Protein AF-A0A2T5G1W0-F1 (afdb_monomer_lite)

Secondary structure (DSSP, 8-state):
-----HHHHHHHHHHTTEEEEE-TTS-EEEEE-TT---HHHHHHHHTSTTHHHHHHHHHHTT--

Foldseek 3Di:
DDDDDLVVLVVVLVVLAWDWDQDPVLAIDIDHDPPGDCVVSVCVQVVDPCSRVNNSVVVVVVVD

pLDDT: mean 87.24, std 7.98, range [46.88, 93.38]

Radius of gyration: 11.43 Å; chains: 1; bounding box: 30×23×32 Å

Organism: NCBI:txid1735121

Structure (mmCIF, N/CA/C/O backbone):
data_AF-A0A2T5G1W0-F1
#
_entry.id   AF-A0A2T5G1W0-F1
#
loop_
_atom_site.group_PDB
_atom_site.id
_atom_site.type_symbol
_atom_site.label_atom_id
_atom_site.label_alt_id
_atom_site.label_comp_id
_atom_site.label_asym_id
_atom_site.label_entity_id
_atom_site.label_seq_id
_atom_site.pdbx_PDB_ins_code
_atom_site.Cartn_x
_atom_site.Cartn_y
_atom_site.Cartn_z
_atom_site.occupancy
_atom_site.B_iso_or_equiv
_atom_site.auth_seq_id
_atom_site.auth_comp_id
_atom_site.auth_asym_id
_atom_site.auth_atom_id
_atom_site.pdbx_PDB_model_num
ATOM 1 N N . MET A 1 1 ? 13.990 1.647 15.085 1.00 46.88 1 MET A N 1
ATOM 2 C CA . MET A 1 1 ? 13.402 0.530 14.313 1.00 46.88 1 MET A CA 1
ATOM 3 C C . MET A 1 1 ? 13.104 1.066 12.923 1.00 46.88 1 MET A C 1
ATOM 5 O O . MET A 1 1 ? 12.707 2.216 12.818 1.00 46.88 1 MET A O 1
ATOM 9 N N . SER A 1 2 ? 13.469 0.311 11.892 1.00 59.72 2 SER A N 1
ATOM 10 C CA . SER A 1 2 ? 13.657 0.744 10.500 1.00 59.72 2 SER A CA 1
ATOM 11 C C . SER A 1 2 ? 12.435 1.417 9.858 1.00 59.72 2 SER A C 1
ATOM 13 O O . SER A 1 2 ? 11.426 0.750 9.656 1.00 59.72 2 SER A O 1
ATOM 15 N N . GLY A 1 3 ? 12.570 2.706 9.523 1.00 74.25 3 GLY A N 1
ATOM 16 C CA . GLY A 1 3 ? 12.458 3.319 8.181 1.00 74.25 3 GLY A CA 1
ATOM 17 C C . GLY A 1 3 ? 11.302 2.992 7.231 1.00 74.25 3 GLY A C 1
ATOM 18 O O . GLY A 1 3 ? 11.368 3.414 6.085 1.00 74.25 3 GLY A O 1
ATOM 19 N N . PHE A 1 4 ? 10.292 2.230 7.639 1.00 86.00 4 PHE A N 1
ATOM 20 C CA . PHE A 1 4 ? 9.130 1.972 6.800 1.00 86.00 4 PHE A CA 1
ATOM 21 C C . PHE A 1 4 ? 8.088 3.061 6.999 1.00 86.00 4 PHE A C 1
ATOM 23 O O . PHE A 1 4 ? 7.483 3.136 8.069 1.00 86.00 4 PHE A O 1
ATOM 30 N N . ASP A 1 5 ? 7.871 3.858 5.962 1.00 90.62 5 ASP A N 1
ATOM 31 C CA . ASP A 1 5 ? 6.752 4.783 5.885 1.00 90.62 5 ASP A CA 1
ATOM 32 C C . ASP A 1 5 ? 5.689 4.183 4.947 1.00 90.62 5 ASP A C 1
ATOM 34 O O . ASP A 1 5 ? 5.976 3.961 3.764 1.00 90.62 5 ASP A O 1
ATOM 38 N N . PRO A 1 6 ? 4.473 3.877 5.439 1.00 91.94 6 PRO A N 1
ATOM 39 C CA . PRO A 1 6 ? 3.409 3.360 4.585 1.00 91.94 6 PRO A CA 1
ATOM 40 C C . PRO A 1 6 ? 3.041 4.349 3.472 1.00 91.94 6 PRO A C 1
ATOM 42 O O . PRO A 1 6 ? 2.661 3.920 2.389 1.00 91.94 6 PRO A O 1
ATOM 45 N N . THR A 1 7 ? 3.204 5.654 3.691 1.00 92.56 7 THR A N 1
ATOM 46 C CA . THR A 1 7 ? 2.927 6.700 2.701 1.00 92.56 7 THR A CA 1
ATOM 47 C C . THR A 1 7 ? 3.887 6.621 1.523 1.00 92.56 7 THR A C 1
ATOM 49 O O . THR A 1 7 ? 3.440 6.696 0.377 1.00 92.56 7 THR A O 1
ATOM 52 N N . ASP A 1 8 ? 5.182 6.449 1.796 1.00 93.25 8 ASP A N 1
ATOM 53 C CA . ASP A 1 8 ? 6.208 6.322 0.757 1.00 93.25 8 ASP A CA 1
ATOM 54 C C . ASP A 1 8 ? 6.037 5.019 -0.019 1.00 93.25 8 ASP A C 1
ATOM 56 O O . ASP A 1 8 ? 6.082 5.028 -1.247 1.00 93.25 8 ASP A O 1
ATOM 60 N N . TRP A 1 9 ? 5.746 3.918 0.679 1.00 92.69 9 TRP A N 1
ATOM 61 C CA . TRP A 1 9 ? 5.471 2.639 0.027 1.00 92.69 9 TRP A CA 1
ATOM 62 C C . TRP A 1 9 ? 4.253 2.715 -0.899 1.00 92.69 9 TRP A C 1
ATOM 64 O O . TRP A 1 9 ? 4.312 2.238 -2.027 1.00 92.69 9 TRP A O 1
ATOM 74 N N . ILE A 1 10 ? 3.160 3.347 -0.452 1.00 93.38 10 ILE A N 1
ATOM 75 C CA . ILE A 1 10 ? 1.959 3.548 -1.277 1.00 93.38 10 ILE A CA 1
ATOM 76 C C . ILE A 1 10 ? 2.313 4.336 -2.544 1.00 93.38 10 ILE A C 1
ATOM 78 O O . ILE A 1 10 ? 1.924 3.938 -3.636 1.00 93.38 10 ILE A O 1
ATOM 82 N N . ARG A 1 11 ? 3.089 5.419 -2.412 1.00 92.56 11 ARG A N 1
ATOM 83 C CA . ARG A 1 11 ? 3.525 6.226 -3.563 1.00 92.56 11 ARG A CA 1
ATOM 84 C C . ARG A 1 11 ? 4.386 5.430 -4.534 1.00 92.56 11 ARG A C 1
ATOM 86 O O . ARG A 1 11 ? 4.236 5.583 -5.741 1.00 92.56 11 ARG A O 1
ATOM 93 N N . GLU A 1 12 ? 5.297 4.609 -4.020 1.00 92.69 12 GLU A N 1
ATOM 94 C CA . GLU A 1 12 ? 6.115 3.720 -4.842 1.00 92.69 12 GLU A CA 1
ATOM 95 C C . GLU A 1 12 ? 5.239 2.697 -5.571 1.00 92.69 12 GLU A C 1
ATOM 97 O O . GLU A 1 12 ? 5.411 2.497 -6.770 1.00 92.69 12 GLU A O 1
ATOM 102 N N . ALA A 1 13 ? 4.273 2.092 -4.882 1.00 92.06 13 ALA A N 1
ATOM 103 C CA . ALA A 1 13 ? 3.345 1.143 -5.479 1.00 92.06 13 ALA A CA 1
ATOM 104 C C . ALA A 1 13 ? 2.524 1.790 -6.608 1.00 92.06 13 ALA A C 1
ATOM 106 O O . ALA A 1 13 ? 2.512 1.270 -7.722 1.00 92.06 13 ALA A O 1
ATOM 107 N N . GLU A 1 14 ? 1.934 2.962 -6.364 1.00 92.44 14 GLU A N 1
ATOM 108 C CA . GLU A 1 14 ? 1.193 3.740 -7.368 1.00 92.44 14 GLU A CA 1
ATOM 109 C C . GLU A 1 14 ? 2.079 4.125 -8.565 1.00 92.44 14 GLU A C 1
ATOM 111 O O . GLU A 1 14 ? 1.671 3.991 -9.718 1.00 92.44 14 GLU A O 1
ATOM 116 N N . ALA A 1 15 ? 3.328 4.538 -8.319 1.00 91.44 15 ALA A N 1
ATOM 117 C CA . ALA A 1 15 ? 4.289 4.863 -9.376 1.00 91.44 15 ALA A CA 1
ATOM 118 C C . ALA A 1 15 ? 4.699 3.644 -10.222 1.00 91.44 15 ALA A C 1
ATOM 120 O O . ALA A 1 15 ? 5.077 3.803 -11.382 1.00 91.44 15 ALA A O 1
ATOM 121 N N . ASN A 1 16 ? 4.608 2.438 -9.658 1.00 89.88 16 ASN A N 1
ATOM 122 C CA . ASN A 1 16 ? 4.806 1.172 -10.363 1.00 89.88 16 ASN A CA 1
ATOM 123 C C . ASN A 1 16 ? 3.512 0.642 -11.007 1.00 89.88 16 ASN A C 1
ATOM 125 O O . ASN A 1 16 ? 3.497 -0.484 -11.494 1.00 89.88 16 ASN A O 1
ATOM 129 N N . GLY A 1 17 ? 2.433 1.429 -11.029 1.00 90.88 17 GLY A N 1
ATOM 130 C CA . GLY A 1 17 ? 1.171 1.043 -11.659 1.00 90.88 17 GLY A CA 1
ATOM 131 C C . GLY A 1 17 ? 0.282 0.158 -10.787 1.00 90.88 17 GLY A C 1
ATOM 132 O O . GLY A 1 17 ? -0.559 -0.557 -11.329 1.00 90.88 17 GLY A O 1
ATOM 133 N N . ALA A 1 18 ? 0.464 0.180 -9.464 1.00 93.25 18 ALA A N 1
ATOM 134 C CA . ALA A 1 18 ? -0.475 -0.441 -8.541 1.00 93.25 18 ALA A CA 1
ATOM 135 C C . ALA A 1 18 ? -1.649 0.499 -8.230 1.00 93.25 18 ALA A C 1
ATOM 137 O O . ALA A 1 18 ? -1.454 1.678 -7.937 1.00 93.25 18 ALA A O 1
ATOM 138 N N . GLU A 1 19 ? -2.862 -0.037 -8.215 1.00 93.12 19 GLU A N 1
ATOM 139 C CA . GLU A 1 19 ? -4.053 0.622 -7.696 1.00 93.12 19 GLU A CA 1
ATOM 140 C C . GLU A 1 19 ? -4.388 0.043 -6.319 1.00 93.12 19 GLU A C 1
ATOM 142 O O . GLU A 1 19 ? -4.588 -1.162 -6.145 1.00 93.12 19 GLU A O 1
ATOM 147 N N . LEU A 1 20 ? -4.411 0.914 -5.311 1.00 92.12 20 LEU A N 1
ATOM 148 C CA . LEU A 1 20 ? -4.608 0.542 -3.915 1.00 92.12 20 LEU A CA 1
ATOM 149 C C . LEU A 1 20 ? -5.993 0.991 -3.465 1.00 92.12 20 LEU A C 1
ATOM 151 O O . LEU A 1 20 ? -6.284 2.185 -3.422 1.00 92.12 20 LEU A O 1
ATOM 155 N N . THR A 1 21 ? -6.840 0.037 -3.095 1.00 91.25 21 THR A N 1
ATOM 156 C CA . THR A 1 21 ? -8.200 0.312 -2.623 1.00 91.25 21 THR A CA 1
ATOM 157 C C . THR A 1 21 ? -8.476 -0.415 -1.317 1.00 91.25 21 THR A C 1
ATOM 159 O O . THR A 1 21 ? -7.907 -1.469 -1.024 1.00 91.25 21 THR A O 1
ATOM 162 N N . LEU A 1 22 ? -9.346 0.170 -0.497 1.00 90.94 22 LEU A N 1
ATOM 163 C CA . LEU A 1 22 ? -9.896 -0.506 0.669 1.00 90.94 22 LEU A CA 1
ATOM 164 C C . LEU A 1 22 ? -11.250 -1.081 0.283 1.00 90.94 22 LEU A C 1
ATOM 166 O O . LEU A 1 22 ? -12.120 -0.360 -0.206 1.00 90.94 22 LEU A O 1
ATOM 170 N N . ALA A 1 23 ? -11.409 -2.383 0.486 1.00 87.75 23 ALA A N 1
ATOM 171 C CA . ALA A 1 23 ? -12.703 -3.031 0.3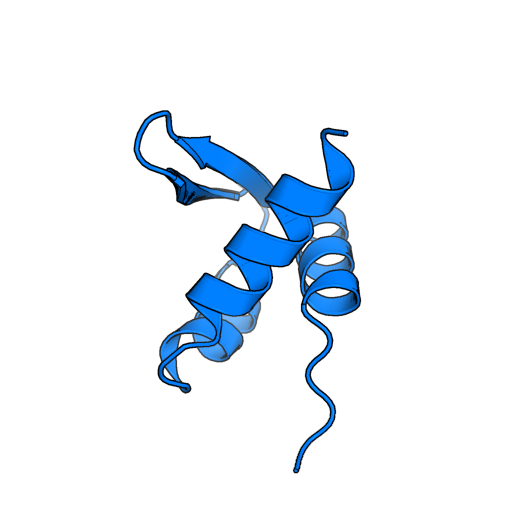84 1.00 87.75 23 ALA A CA 1
ATOM 172 C C . ALA A 1 23 ? -13.635 -2.559 1.517 1.00 87.75 23 ALA A C 1
ATOM 174 O O . ALA A 1 23 ? -13.189 -1.989 2.513 1.00 87.75 23 ALA A O 1
ATOM 175 N N . GLU A 1 24 ? -14.937 -2.828 1.389 1.00 86.75 24 GLU A N 1
ATOM 176 C CA . GLU A 1 24 ? -15.953 -2.435 2.383 1.00 86.75 24 GLU A CA 1
ATOM 177 C C . GLU A 1 24 ? -15.697 -3.012 3.788 1.00 86.75 24 GLU A C 1
ATOM 179 O O . GLU A 1 24 ? -16.162 -2.465 4.784 1.00 86.75 24 GLU A O 1
ATOM 184 N N . ASP A 1 25 ? -14.947 -4.111 3.879 1.00 86.94 25 ASP A N 1
ATOM 185 C CA . ASP A 1 25 ? -14.536 -4.749 5.132 1.00 86.94 25 ASP A CA 1
ATOM 186 C C . ASP A 1 25 ? -13.208 -4.201 5.699 1.00 86.94 25 ASP A C 1
ATOM 188 O O . ASP A 1 25 ? -12.701 -4.719 6.696 1.00 86.94 25 ASP A O 1
ATOM 192 N N . GLY A 1 26 ? -12.638 -3.168 5.069 1.00 84.38 26 GLY A N 1
ATOM 193 C CA . GLY A 1 26 ? -11.359 -2.557 5.430 1.00 84.38 26 GLY A CA 1
ATOM 194 C C . GLY A 1 26 ? -10.132 -3.322 4.928 1.00 84.38 26 GLY A C 1
ATOM 195 O O . GLY A 1 26 ? -8.998 -2.932 5.223 1.00 84.38 26 GLY A O 1
ATOM 196 N N . ASN A 1 27 ? -10.296 -4.413 4.171 1.00 88.12 27 ASN A N 1
ATOM 197 C CA . ASN A 1 27 ? -9.159 -5.146 3.623 1.00 88.12 27 ASN A CA 1
ATOM 198 C C . ASN A 1 27 ? -8.489 -4.392 2.469 1.00 88.12 27 ASN A C 1
ATOM 200 O O . ASN A 1 27 ? -9.147 -3.863 1.577 1.00 88.12 27 ASN A O 1
ATOM 204 N N . LEU A 1 28 ? -7.152 -4.385 2.474 1.00 89.56 28 LEU A N 1
ATOM 205 C CA . LEU A 1 28 ? -6.355 -3.814 1.391 1.00 89.56 28 LEU A CA 1
ATOM 206 C C . LEU A 1 28 ? -6.426 -4.698 0.144 1.00 89.56 28 LEU A C 1
ATOM 208 O O . LEU A 1 28 ? -5.895 -5.814 0.145 1.00 89.56 28 LEU A O 1
ATOM 212 N N . ALA A 1 29 ? -7.009 -4.159 -0.919 1.00 90.44 29 ALA A N 1
ATOM 213 C CA . ALA A 1 29 ? -6.896 -4.671 -2.271 1.00 90.44 29 ALA A CA 1
ATOM 214 C C . ALA A 1 29 ? -5.771 -3.930 -3.009 1.00 90.44 29 ALA A C 1
ATOM 216 O O . ALA A 1 29 ? -5.615 -2.714 -2.889 1.00 90.44 29 ALA A O 1
ATOM 217 N N . ILE A 1 30 ? -4.960 -4.695 -3.737 1.00 90.56 30 ILE A N 1
ATOM 218 C CA . ILE A 1 30 ? -3.856 -4.189 -4.550 1.00 90.56 30 ILE A CA 1
ATOM 219 C C . ILE A 1 30 ? -4.049 -4.785 -5.936 1.00 90.56 30 ILE A C 1
ATOM 221 O O . ILE A 1 30 ? -3.882 -5.996 -6.100 1.00 90.56 30 ILE A O 1
ATOM 225 N N . ASP A 1 31 ? -4.435 -3.952 -6.890 1.00 92.56 31 ASP A N 1
ATOM 226 C CA . ASP A 1 31 ? -4.471 -4.318 -8.301 1.00 92.56 31 ASP A CA 1
ATOM 227 C C . ASP A 1 31 ? -3.205 -3.795 -8.980 1.00 92.56 31 ASP A C 1
ATOM 229 O O . ASP A 1 31 ? -2.682 -2.756 -8.591 1.00 92.56 31 ASP A O 1
ATOM 233 N N . PHE A 1 32 ? -2.669 -4.518 -9.953 1.00 91.00 32 PHE A N 1
ATOM 234 C CA . PHE A 1 32 ? -1.445 -4.135 -10.653 1.00 91.00 32 PHE A CA 1
ATOM 235 C C . PHE A 1 32 ? -1.728 -4.062 -12.147 1.00 91.00 32 PHE A C 1
ATOM 237 O O . PHE A 1 32 ? -2.347 -4.963 -12.710 1.00 91.00 32 PHE A O 1
ATOM 244 N N . ALA A 1 33 ? -1.228 -3.015 -12.802 1.00 90.00 33 ALA A N 1
ATOM 245 C CA . ALA A 1 33 ? -1.242 -2.942 -14.257 1.00 90.00 33 ALA A CA 1
ATOM 246 C C . ALA A 1 33 ? -0.561 -4.179 -14.877 1.00 90.00 33 ALA A C 1
ATOM 248 O O . ALA A 1 33 ? 0.385 -4.723 -14.314 1.00 90.00 33 ALA A O 1
ATOM 249 N N . GLU A 1 34 ? -1.007 -4.593 -16.067 1.00 87.00 34 GLU A N 1
ATOM 250 C CA . GLU A 1 34 ? -0.543 -5.820 -16.743 1.00 87.00 34 GLU A CA 1
ATOM 251 C C . GLU A 1 34 ? 0.987 -5.879 -16.940 1.00 87.00 34 GLU A C 1
ATOM 253 O O . GLU A 1 34 ? 1.576 -6.958 -16.941 1.00 87.00 34 GLU A O 1
ATOM 258 N N . GLU A 1 35 ? 1.642 -4.721 -17.063 1.00 86.06 35 GLU A N 1
ATOM 259 C CA . GLU A 1 35 ? 3.095 -4.597 -17.246 1.00 86.06 35 GLU A CA 1
ATOM 260 C C . GLU A 1 35 ? 3.886 -4.442 -15.931 1.00 86.06 35 GLU A C 1
ATOM 262 O O . GLU A 1 35 ? 5.118 -4.425 -15.952 1.00 86.06 35 GLU A O 1
ATOM 267 N N . ALA A 1 36 ? 3.209 -4.313 -14.788 1.00 86.44 36 ALA A N 1
ATOM 268 C CA . ALA A 1 36 ? 3.850 -4.106 -13.496 1.00 86.44 36 ALA A CA 1
ATOM 269 C C . ALA A 1 36 ? 4.337 -5.431 -12.889 1.00 86.44 36 ALA A C 1
ATOM 271 O O . ALA A 1 36 ? 3.620 -6.431 -12.886 1.00 86.44 36 ALA A O 1
ATOM 272 N N . ASP A 1 37 ? 5.544 -5.432 -12.312 1.00 87.38 37 ASP A N 1
ATOM 273 C CA . ASP A 1 37 ? 6.029 -6.552 -11.499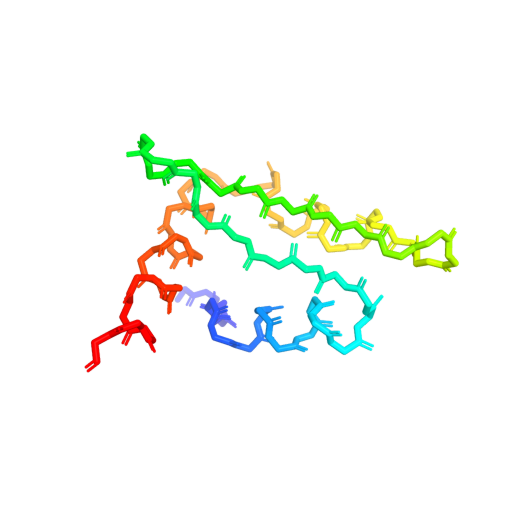 1.00 87.38 37 ASP A CA 1
ATOM 274 C C . ASP A 1 37 ? 5.657 -6.329 -10.021 1.00 87.38 37 ASP A C 1
ATOM 276 O O . ASP A 1 37 ? 6.245 -5.465 -9.359 1.00 87.38 37 ASP A O 1
ATOM 280 N N . PRO A 1 38 ? 4.711 -7.104 -9.456 1.00 87.12 38 PRO A N 1
ATOM 281 C CA . PRO A 1 38 ? 4.298 -6.941 -8.069 1.00 87.12 38 PRO A CA 1
ATOM 282 C C . PRO A 1 38 ? 5.308 -7.520 -7.072 1.00 87.12 38 PRO A C 1
ATOM 284 O O . PRO A 1 38 ? 5.239 -7.204 -5.8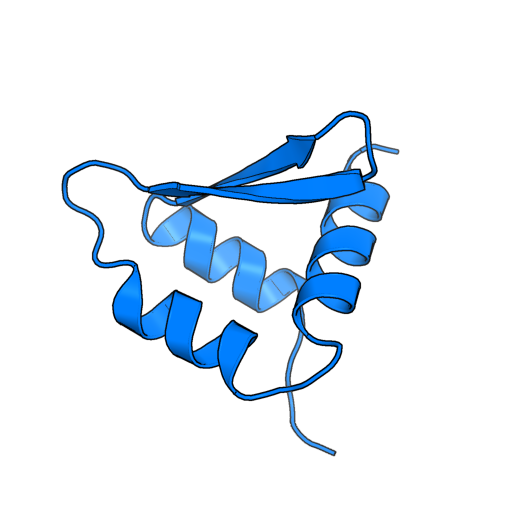82 1.00 87.12 38 PRO A O 1
ATOM 287 N N . ALA A 1 39 ? 6.233 -8.389 -7.495 1.00 88.12 39 ALA A N 1
ATOM 288 C CA . ALA A 1 39 ? 7.063 -9.169 -6.578 1.00 88.12 39 ALA A CA 1
ATOM 289 C C . ALA A 1 39 ? 7.915 -8.309 -5.617 1.00 88.12 39 ALA A C 1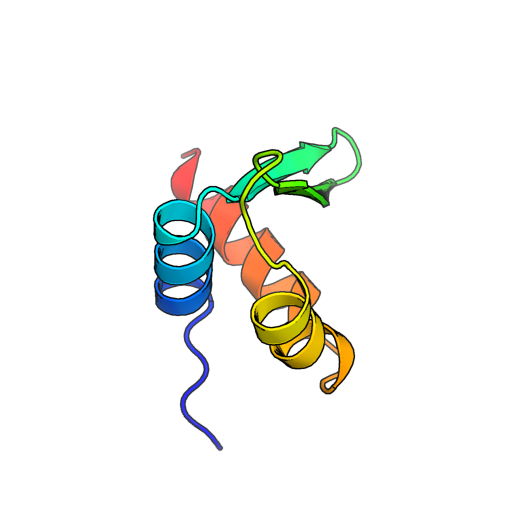
ATOM 291 O O . ALA A 1 39 ? 7.919 -8.612 -4.414 1.00 88.12 39 ALA A O 1
ATOM 292 N N . PRO A 1 40 ? 8.579 -7.219 -6.059 1.00 85.38 40 PRO A N 1
ATOM 293 C CA . PRO A 1 40 ? 9.341 -6.348 -5.168 1.00 85.38 40 PRO A CA 1
ATOM 294 C C . PRO A 1 40 ? 8.463 -5.715 -4.086 1.00 85.38 40 PRO A C 1
ATOM 296 O O . PRO A 1 40 ? 8.814 -5.758 -2.907 1.00 85.38 40 PRO A O 1
ATOM 299 N N . LEU A 1 41 ? 7.291 -5.198 -4.456 1.00 86.88 41 LEU A N 1
ATOM 300 C CA . LEU A 1 41 ? 6.358 -4.537 -3.540 1.00 86.88 41 LEU A CA 1
ATOM 301 C C . LEU A 1 41 ? 5.713 -5.534 -2.571 1.00 86.88 41 LEU A C 1
ATOM 303 O O . LEU A 1 41 ? 5.654 -5.289 -1.363 1.00 86.88 41 LEU A O 1
ATOM 307 N N . MET A 1 42 ? 5.306 -6.699 -3.077 1.00 87.06 42 MET A N 1
ATOM 308 C CA . MET A 1 42 ? 4.702 -7.758 -2.272 1.00 87.06 42 MET A CA 1
ATOM 309 C C . MET A 1 42 ? 5.684 -8.319 -1.241 1.00 87.06 42 MET A C 1
ATOM 311 O O . MET A 1 42 ? 5.312 -8.511 -0.083 1.00 87.06 42 MET A O 1
ATOM 315 N N . SER A 1 43 ? 6.955 -8.501 -1.615 1.00 88.19 43 SER A N 1
ATOM 316 C CA . SER A 1 43 ? 7.997 -8.980 -0.697 1.00 88.19 43 SER A CA 1
ATOM 317 C C . SER A 1 43 ? 8.180 -8.067 0.522 1.00 88.19 43 SER A C 1
ATOM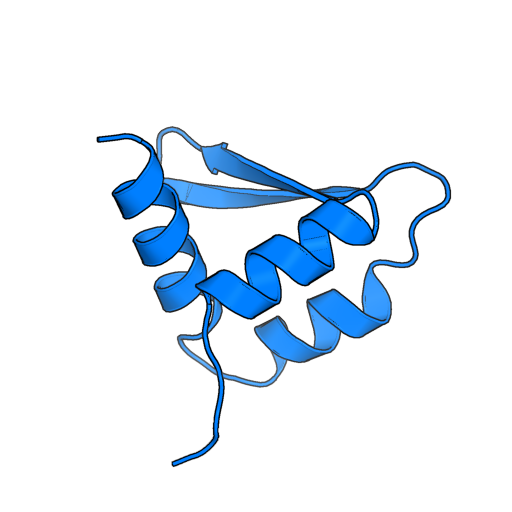 319 O O . SER A 1 43 ? 8.424 -8.543 1.636 1.00 88.19 43 SER A O 1
ATOM 321 N N . GLN A 1 44 ? 7.989 -6.756 0.334 1.00 83.69 44 GLN A N 1
ATOM 322 C CA . GLN A 1 44 ? 8.079 -5.781 1.410 1.00 83.69 44 GLN A CA 1
ATOM 323 C C . GLN A 1 44 ? 6.924 -5.953 2.398 1.00 83.69 44 GLN A C 1
ATOM 325 O O . GLN A 1 44 ? 7.151 -5.876 3.601 1.00 83.69 44 GLN A O 1
ATOM 330 N N . ILE A 1 45 ? 5.702 -6.242 1.951 1.00 84.94 45 ILE A N 1
ATOM 331 C CA . ILE A 1 45 ? 4.544 -6.337 2.856 1.00 84.94 45 ILE A CA 1
ATOM 332 C C . ILE A 1 45 ? 4.369 -7.715 3.502 1.00 84.94 45 ILE A C 1
ATOM 334 O O . ILE A 1 45 ? 3.857 -7.791 4.617 1.00 84.94 45 ILE A O 1
ATOM 338 N N . THR A 1 46 ? 4.807 -8.800 2.857 1.00 80.81 46 THR A N 1
ATOM 339 C CA . THR A 1 46 ? 4.622 -10.164 3.385 1.00 80.81 46 THR A CA 1
ATOM 340 C C . THR A 1 46 ? 5.685 -10.573 4.402 1.00 80.81 46 THR A C 1
ATOM 342 O O . THR A 1 46 ? 5.437 -11.452 5.222 1.00 80.81 46 THR A O 1
ATOM 345 N N . GLY A 1 47 ? 6.864 -9.946 4.376 1.00 76.56 47 GLY A N 1
ATOM 346 C CA . GLY A 1 47 ? 7.974 -10.267 5.281 1.00 76.56 47 GLY A CA 1
ATOM 347 C C . GLY A 1 47 ? 7.829 -9.723 6.706 1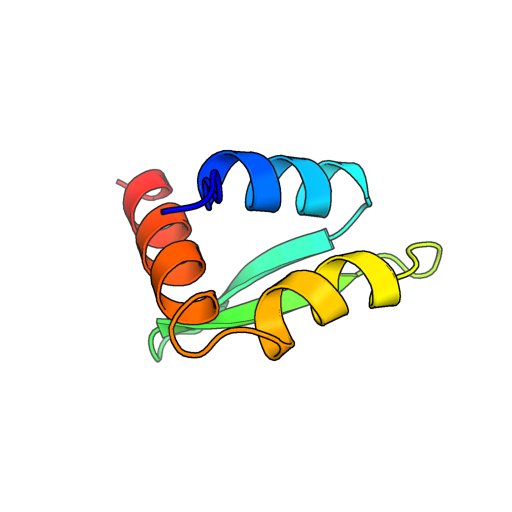.00 76.56 47 GLY A C 1
ATOM 348 O O . GLY A 1 47 ? 8.666 -10.031 7.554 1.00 76.56 47 GLY A O 1
ATOM 349 N N . TRP A 1 48 ? 6.802 -8.910 6.989 1.00 82.19 48 TRP A N 1
ATOM 350 C CA . TRP A 1 48 ? 6.651 -8.245 8.283 1.00 82.19 48 TRP A CA 1
ATOM 351 C C . TRP A 1 48 ? 5.198 -8.249 8.792 1.00 82.19 48 TRP A C 1
ATOM 353 O O . TRP A 1 48 ? 4.335 -7.590 8.200 1.00 82.19 48 TRP A O 1
ATOM 363 N N . PRO A 1 49 ? 4.912 -8.942 9.915 1.00 79.19 49 PRO A N 1
ATOM 364 C CA . PRO A 1 49 ? 3.599 -8.899 10.550 1.00 79.19 49 PRO A CA 1
ATOM 365 C C . PRO A 1 49 ? 3.187 -7.462 10.906 1.00 79.19 49 PRO A C 1
ATOM 367 O O . PRO A 1 49 ? 3.933 -6.747 11.572 1.00 79.19 49 PRO A O 1
ATOM 370 N N . GLY A 1 50 ? 1.997 -7.044 10.464 1.00 85.94 50 GLY A N 1
ATOM 371 C CA . GLY A 1 50 ? 1.426 -5.718 10.746 1.00 85.94 50 GLY A CA 1
ATOM 372 C C . GLY A 1 50 ? 1.697 -4.638 9.691 1.00 85.94 50 GLY A C 1
ATOM 373 O O . GLY A 1 50 ? 1.027 -3.610 9.708 1.00 85.94 50 GLY A O 1
ATOM 374 N N . ARG A 1 51 ? 2.593 -4.865 8.717 1.00 89.38 51 ARG A N 1
ATOM 375 C CA . ARG A 1 51 ? 2.893 -3.870 7.667 1.00 89.38 51 ARG A CA 1
ATOM 376 C C . ARG A 1 51 ? 1.676 -3.530 6.806 1.00 89.38 51 ARG A C 1
ATOM 378 O O . ARG A 1 51 ? 1.441 -2.367 6.498 1.00 89.38 51 ARG A O 1
ATOM 385 N N . ARG A 1 52 ? 0.871 -4.544 6.481 1.00 89.94 52 ARG A N 1
ATOM 386 C CA . ARG A 1 52 ? -0.399 -4.367 5.767 1.00 89.94 52 ARG A CA 1
ATOM 387 C C . ARG A 1 52 ? -1.370 -3.458 6.534 1.00 89.94 52 ARG A C 1
ATOM 389 O O . ARG A 1 52 ? -1.959 -2.584 5.913 1.00 89.94 52 ARG A O 1
ATOM 396 N N . GLN A 1 53 ? -1.452 -3.593 7.860 1.00 91.00 53 GLN A N 1
ATOM 397 C CA . GLN A 1 53 ? -2.315 -2.749 8.696 1.00 91.00 53 GLN A CA 1
ATOM 398 C C . GLN A 1 53 ? -1.895 -1.277 8.665 1.00 91.00 53 GLN A C 1
ATOM 400 O O . GLN A 1 53 ? -2.748 -0.398 8.609 1.00 91.00 53 GLN A O 1
ATOM 405 N N . LEU A 1 54 ? -0.587 -1.003 8.661 1.00 92.19 54 LEU A N 1
ATOM 406 C CA . LEU A 1 54 ? -0.071 0.364 8.550 1.00 92.19 54 LEU A CA 1
ATOM 407 C C . LEU A 1 54 ? -0.427 0.998 7.199 1.00 92.19 54 LEU A C 1
ATOM 409 O O . LEU A 1 54 ? -0.769 2.175 7.146 1.00 92.19 54 LEU A O 1
ATOM 413 N N . ILE A 1 55 ? -0.366 0.218 6.116 1.00 92.56 55 ILE A N 1
ATOM 414 C CA . ILE A 1 55 ? -0.776 0.675 4.782 1.00 92.56 55 ILE A CA 1
ATOM 415 C C . ILE A 1 55 ? -2.281 0.957 4.754 1.00 92.56 55 ILE A C 1
ATOM 417 O O . ILE A 1 55 ? -2.681 2.000 4.251 1.00 92.56 55 ILE A O 1
ATOM 421 N N . GLN A 1 56 ? -3.102 0.078 5.341 1.00 93.12 56 GLN A N 1
ATOM 422 C CA . GLN A 1 56 ? -4.553 0.281 5.437 1.00 93.12 56 GLN A CA 1
ATOM 423 C C . GLN A 1 56 ? -4.886 1.603 6.134 1.00 93.12 56 GLN A C 1
ATOM 425 O O . GLN A 1 56 ? -5.556 2.445 5.547 1.00 93.12 56 GLN A O 1
ATOM 430 N N . GLN A 1 57 ? -4.316 1.837 7.318 1.00 93.25 57 GLN A N 1
ATOM 431 C CA . GLN A 1 57 ? -4.507 3.083 8.071 1.00 93.25 57 GLN A CA 1
ATOM 432 C C . GLN A 1 57 ? -4.064 4.326 7.286 1.00 93.25 57 GLN A C 1
ATOM 434 O O . GLN A 1 57 ? -4.705 5.371 7.358 1.00 93.25 57 GLN A O 1
ATOM 439 N N . ALA A 1 58 ? -2.969 4.226 6.528 1.00 92.88 58 ALA A N 1
ATOM 440 C CA . ALA A 1 58 ? -2.476 5.333 5.715 1.00 92.88 58 ALA A CA 1
ATOM 441 C C . ALA A 1 58 ? -3.370 5.634 4.501 1.00 92.88 58 ALA A C 1
ATOM 443 O O . ALA A 1 58 ? -3.406 6.781 4.063 1.00 92.88 58 ALA A O 1
ATOM 444 N N . ILE A 1 59 ? -4.075 4.640 3.955 1.00 91.94 59 ILE A N 1
ATOM 445 C CA . ILE A 1 59 ? -5.064 4.851 2.888 1.00 91.94 59 ILE A CA 1
ATOM 446 C C . ILE A 1 59 ? -6.349 5.443 3.469 1.00 91.94 59 ILE A C 1
ATOM 448 O O . ILE A 1 59 ? -6.847 6.417 2.911 1.00 91.94 59 ILE A O 1
ATOM 452 N N . GLU A 1 60 ? -6.839 4.925 4.602 1.00 91.44 60 GLU A N 1
ATOM 453 C CA . GLU A 1 60 ? -8.004 5.482 5.315 1.00 91.44 60 GLU A CA 1
ATOM 454 C C . GLU A 1 60 ? -7.804 6.977 5.598 1.00 91.44 60 GLU A C 1
ATOM 456 O O . GLU A 1 60 ? -8.641 7.796 5.234 1.00 91.44 60 GLU A O 1
ATOM 461 N N . ALA A 1 61 ? -6.638 7.354 6.132 1.00 90.06 61 ALA A N 1
ATOM 462 C CA . ALA A 1 61 ? -6.312 8.741 6.465 1.00 90.06 61 ALA A CA 1
ATOM 463 C C . ALA A 1 61 ? -6.237 9.710 5.262 1.00 90.06 61 ALA A C 1
ATOM 465 O O . ALA A 1 61 ? -6.121 10.915 5.471 1.00 90.06 61 ALA A O 1
ATOM 466 N N . ARG A 1 62 ? -6.248 9.220 4.011 1.00 85.31 62 ARG A N 1
ATOM 467 C CA . ARG A 1 62 ? -6.265 10.055 2.790 1.00 85.31 62 ARG A CA 1
ATOM 468 C C . ARG A 1 62 ? -7.674 10.333 2.261 1.00 85.31 62 ARG A C 1
ATOM 470 O O . ARG A 1 62 ? -7.804 11.138 1.342 1.00 85.31 62 ARG A O 1
ATOM 477 N N . GLN A 1 63 ? -8.681 9.608 2.744 1.00 79.06 63 GLN A N 1
ATOM 478 C CA . GLN A 1 63 ? -10.059 9.686 2.245 1.00 79.06 63 GLN A CA 1
ATOM 479 C C . GLN A 1 63 ? -10.924 10.696 3.021 1.00 79.06 63 GLN A C 1
ATOM 481 O O . GLN A 1 63 ? -12.022 11.013 2.562 1.00 79.06 63 GLN A O 1
ATOM 486 N N . ASP A 1 64 ? -10.409 11.207 4.144 1.00 66.56 64 ASP A N 1
ATOM 487 C CA . ASP A 1 64 ? -10.959 12.321 4.933 1.00 66.56 64 ASP A CA 1
ATOM 488 C C . ASP A 1 64 ? -10.550 13.697 4.367 1.00 66.56 64 ASP A C 1
ATOM 490 O O . ASP A 1 64 ? -11.397 14.624 4.396 1.00 66.56 64 ASP A O 1
#

Sequence (64 aa):
MSGFDPTDWIREAEANGAELTLAEDGNLAIDFAEEADPAPLMSQITGWPGRRQLIQQAIEARQD